Protein AF-A0A1H4HFN2-F1 (afdb_monomer_lite)

Radius of gyration: 15.19 Å; chains: 1; bounding box: 33×20×46 Å

Structure (mmCIF, N/CA/C/O backbone):
data_AF-A0A1H4HFN2-F1
#
_entry.id   AF-A0A1H4HFN2-F1
#
loop_
_atom_site.group_PDB
_atom_site.id
_atom_site.type_symbol
_atom_site.label_atom_id
_atom_site.label_alt_id
_atom_site.label_comp_id
_atom_site.label_asym_id
_atom_site.label_entity_id
_atom_site.label_seq_id
_atom_site.pdbx_PDB_ins_code
_atom_site.Cartn_x
_atom_site.Cartn_y
_atom_site.Cartn_z
_atom_site.occupancy
_atom_site.B_iso_or_equiv
_atom_site.auth_seq_id
_atom_site.auth_comp_id
_atom_site.auth_asym_id
_atom_site.auth_atom_id
_atom_site.pdbx_PDB_model_num
ATOM 1 N N . MET A 1 1 ? -3.603 -3.877 -25.545 1.00 45.44 1 MET A N 1
ATOM 2 C CA . MET A 1 1 ? -2.775 -3.169 -24.548 1.00 45.44 1 MET A CA 1
ATOM 3 C C . MET A 1 1 ? -3.720 -2.680 -23.476 1.00 45.44 1 MET A C 1
ATOM 5 O O . MET A 1 1 ? -4.362 -1.657 -23.651 1.00 45.44 1 MET A O 1
ATOM 9 N N . SER A 1 2 ? -3.946 -3.547 -22.494 1.00 49.50 2 SER A N 1
ATOM 10 C CA . SER A 1 2 ? -5.093 -3.489 -21.595 1.00 49.50 2 SER A CA 1
ATOM 11 C C . SER A 1 2 ? -4.981 -2.334 -20.610 1.00 49.50 2 SER A C 1
ATOM 13 O O . SER A 1 2 ? -4.007 -2.230 -19.867 1.00 49.50 2 SER A O 1
ATOM 15 N N . GLU A 1 3 ? -6.013 -1.496 -20.619 1.00 52.62 3 GLU A N 1
ATOM 16 C CA . GLU A 1 3 ? -6.337 -0.542 -19.570 1.00 52.62 3 GLU A CA 1
ATOM 17 C C . GLU A 1 3 ? -6.275 -1.195 -18.189 1.00 52.62 3 GLU A C 1
ATOM 19 O O . GLU A 1 3 ? -6.866 -2.248 -17.940 1.00 52.62 3 GLU A O 1
ATOM 24 N N . LYS A 1 4 ? -5.641 -0.495 -17.252 1.00 47.69 4 LYS A N 1
ATOM 25 C CA . LYS A 1 4 ? -6.083 -0.527 -15.864 1.00 47.69 4 LYS A CA 1
ATOM 26 C C . LYS A 1 4 ? -6.167 0.903 -15.358 1.00 47.69 4 LYS A C 1
ATOM 28 O O . LYS A 1 4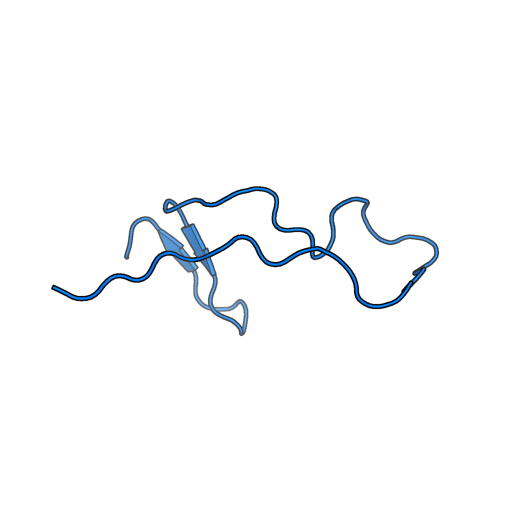 ? -5.306 1.383 -14.628 1.00 47.69 4 LYS A O 1
ATOM 33 N N . THR A 1 5 ? -7.230 1.579 -15.782 1.00 53.53 5 THR A N 1
ATOM 34 C CA . THR A 1 5 ? -7.770 2.754 -15.101 1.00 53.53 5 THR A CA 1
ATOM 35 C C . THR A 1 5 ? -8.107 2.329 -13.674 1.00 53.53 5 THR A C 1
ATOM 37 O O . THR A 1 5 ? -9.115 1.668 -13.430 1.00 53.53 5 THR A O 1
ATOM 40 N N . GLN A 1 6 ? -7.228 2.632 -12.720 1.00 53.03 6 GLN A N 1
ATOM 41 C CA . GLN A 1 6 ? -7.540 2.447 -11.310 1.00 53.03 6 GLN A CA 1
ATOM 42 C C . GLN A 1 6 ? -8.349 3.659 -10.854 1.00 53.03 6 GLN A C 1
ATOM 44 O O . GLN A 1 6 ? -7.809 4.710 -10.516 1.00 53.03 6 GLN A O 1
ATOM 49 N N . ALA A 1 7 ? -9.666 3.482 -10.902 1.00 46.88 7 ALA A N 1
ATOM 50 C CA . ALA A 1 7 ? -10.649 4.374 -10.325 1.00 46.88 7 ALA A CA 1
ATOM 51 C C . ALA A 1 7 ? -10.377 4.595 -8.829 1.00 46.88 7 ALA A C 1
ATOM 53 O O . ALA A 1 7 ? -10.101 3.652 -8.081 1.00 46.88 7 ALA A O 1
ATOM 54 N N . ALA A 1 8 ? -10.493 5.854 -8.409 1.00 53.03 8 ALA A N 1
ATOM 55 C CA . ALA A 1 8 ? -10.660 6.220 -7.015 1.00 53.03 8 ALA A CA 1
ATOM 56 C C . ALA A 1 8 ? -11.918 5.523 -6.478 1.00 53.03 8 ALA A C 1
ATOM 58 O O . ALA A 1 8 ? -13.018 5.748 -6.983 1.00 53.03 8 ALA A O 1
ATOM 59 N N . VAL A 1 9 ? -11.749 4.654 -5.482 1.00 51.81 9 VAL A N 1
ATOM 60 C CA . VAL A 1 9 ? -12.872 4.077 -4.740 1.00 51.81 9 VAL A CA 1
ATOM 61 C C . VAL A 1 9 ? -13.206 4.994 -3.560 1.00 51.81 9 VAL A C 1
ATOM 63 O O . VAL A 1 9 ? -12.288 5.465 -2.883 1.00 51.81 9 VAL A O 1
ATOM 66 N N . PRO A 1 10 ? -14.496 5.301 -3.343 1.00 52.66 10 PRO A N 1
ATOM 67 C CA . PRO A 1 10 ? -14.929 6.267 -2.351 1.00 52.66 10 PRO A CA 1
ATOM 68 C C . PRO A 1 10 ? -14.699 5.721 -0.942 1.00 52.66 10 PRO A C 1
ATOM 70 O O . PRO A 1 10 ? -14.840 4.529 -0.670 1.00 52.66 10 PRO A O 1
ATOM 73 N N . ALA A 1 11 ? -14.329 6.630 -0.048 1.00 58.84 11 ALA A N 1
ATOM 74 C CA . ALA A 1 11 ? -14.252 6.383 1.375 1.00 58.84 11 ALA A CA 1
AT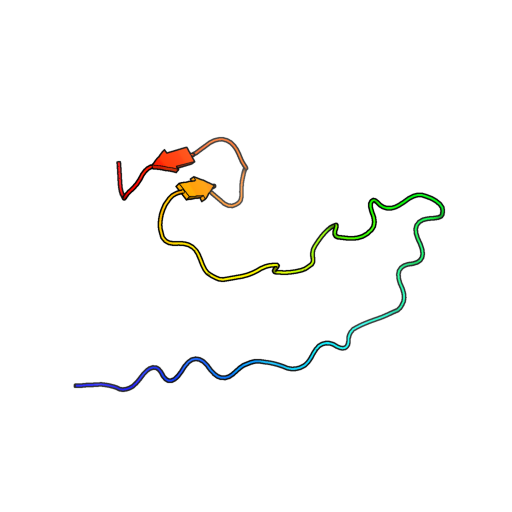OM 75 C C . ALA A 1 11 ? -15.661 6.169 1.935 1.00 58.84 11 ALA A C 1
ATOM 77 O O . ALA A 1 11 ? -16.426 7.122 2.006 1.00 58.84 11 ALA A O 1
ATOM 78 N N . GLU A 1 12 ? -15.978 4.949 2.364 1.00 57.94 12 GLU A N 1
ATOM 79 C CA . GLU A 1 12 ? -16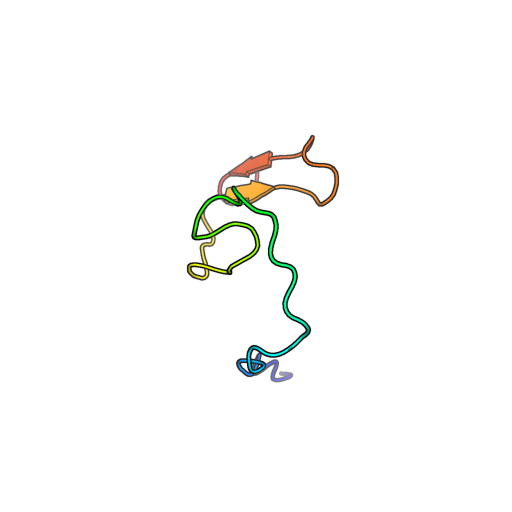.922 4.710 3.459 1.00 57.94 12 GLU A CA 1
ATOM 80 C C . GLU A 1 12 ? -16.867 3.248 3.919 1.00 57.94 12 GLU A C 1
ATOM 82 O O . GLU A 1 12 ? -17.354 2.340 3.252 1.00 57.94 12 GLU A O 1
ATOM 87 N N . SER A 1 13 ? -16.305 3.013 5.105 1.00 51.22 13 SER A N 1
ATOM 88 C CA . SER A 1 13 ? -16.712 1.878 5.933 1.00 51.22 13 SER A CA 1
ATOM 89 C C . SER A 1 13 ? -16.398 2.159 7.398 1.00 51.22 13 SER A C 1
ATOM 91 O O . SER A 1 13 ? -15.258 2.022 7.835 1.00 51.22 13 SER A O 1
ATOM 93 N N . GLY A 1 14 ? -17.448 2.519 8.138 1.00 56.84 14 GLY A N 1
ATOM 94 C CA . GLY A 1 14 ? -17.592 2.218 9.559 1.00 56.84 14 GLY A CA 1
ATOM 95 C C . GLY A 1 14 ? -16.736 3.048 10.508 1.00 56.84 14 GLY A C 1
ATOM 96 O O . GLY A 1 14 ? -15.526 2.886 10.603 1.00 56.84 14 GLY A O 1
ATOM 97 N N . ALA A 1 15 ? -17.405 3.885 11.296 1.00 58.69 15 ALA A N 1
ATOM 98 C CA . ALA A 1 15 ? -16.830 4.626 12.407 1.00 58.69 15 ALA A CA 1
ATOM 99 C C . ALA A 1 15 ? -16.148 3.700 13.437 1.00 58.69 15 ALA A C 1
ATOM 101 O O . ALA A 1 15 ? -16.748 3.303 14.434 1.00 58.69 15 ALA A O 1
ATOM 102 N N . PHE A 1 16 ? -14.863 3.410 13.247 1.00 62.72 16 PHE A N 1
ATOM 103 C CA . PHE A 1 16 ? -13.985 3.049 14.348 1.00 62.72 16 PHE A CA 1
ATOM 104 C C . PHE A 1 16 ? -13.530 4.363 14.975 1.00 62.72 16 PHE A C 1
ATOM 106 O O . PHE A 1 16 ? -12.802 5.142 14.362 1.00 62.72 16 PHE A O 1
ATOM 113 N N . LYS A 1 17 ? -13.970 4.630 16.207 1.00 61.75 17 LYS A N 1
ATOM 114 C CA . LYS A 1 17 ? -13.502 5.771 17.002 1.00 61.75 17 LYS A CA 1
ATOM 115 C C . LYS A 1 17 ? -12.561 5.262 18.100 1.00 61.75 17 LYS A C 1
ATOM 117 O O . LYS A 1 17 ? -12.976 5.228 19.264 1.00 61.75 17 LYS A O 1
ATOM 122 N N . PRO A 1 18 ? -11.309 4.852 17.790 1.00 65.62 18 PRO A N 1
ATOM 123 C CA . PRO A 1 18 ? -10.299 4.703 18.822 1.00 65.62 18 PRO A CA 1
ATOM 124 C C . PRO A 1 18 ? -10.129 6.076 19.456 1.00 65.62 18 PRO A C 1
ATOM 126 O O . PRO A 1 18 ? -9.700 7.039 18.818 1.00 65.62 18 PRO A O 1
ATOM 129 N N . LYS A 1 19 ? -10.529 6.204 20.717 1.00 65.00 19 LYS A N 1
ATOM 130 C CA . LYS A 1 19 ? -10.278 7.418 21.485 1.00 65.00 19 LYS A CA 1
ATOM 131 C C . LYS A 1 19 ? -8.753 7.479 21.655 1.00 65.00 19 LYS A C 1
ATOM 133 O O . LYS A 1 19 ? -8.228 6.780 22.513 1.00 65.00 19 LYS A O 1
ATOM 138 N N . LYS A 1 20 ? -8.088 8.273 20.798 1.00 65.69 20 LYS A N 1
ATOM 139 C CA . LYS A 1 20 ? -6.629 8.394 20.546 1.00 65.69 20 LYS A CA 1
ATOM 140 C C . LYS A 1 20 ? -6.061 7.578 19.365 1.00 65.69 20 LYS A C 1
ATOM 142 O O . LYS A 1 20 ? -4.986 7.000 19.488 1.00 65.69 20 LYS A O 1
ATOM 147 N N . SER A 1 21 ? -6.714 7.551 18.2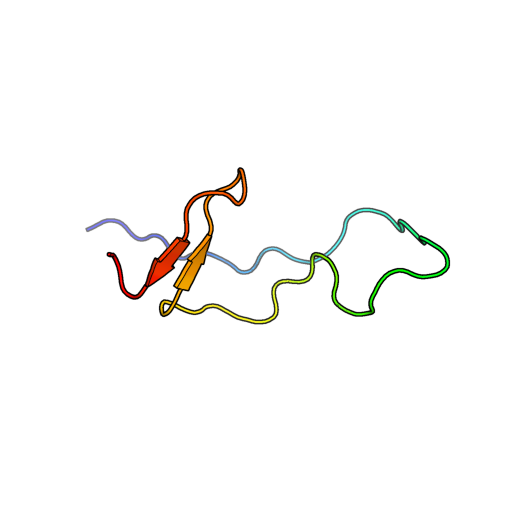02 1.00 69.25 21 SER A N 1
ATOM 148 C CA . SER A 1 21 ? -5.991 7.244 16.956 1.00 69.25 21 SER A CA 1
ATOM 149 C C . SER A 1 21 ? -5.221 8.466 16.459 1.00 69.25 21 SER A C 1
ATOM 151 O O . SER A 1 21 ? -5.679 9.601 16.592 1.00 69.25 21 SER A O 1
ATOM 153 N N . VAL A 1 22 ? -4.059 8.237 15.854 1.00 78.00 22 VAL A N 1
ATOM 154 C CA . VAL A 1 22 ? -3.348 9.276 15.100 1.00 78.00 22 VAL A CA 1
ATOM 155 C C . VAL A 1 22 ? -4.236 9.703 13.929 1.00 78.00 22 VAL A C 1
ATOM 157 O O . VAL A 1 22 ? -4.836 8.851 13.274 1.00 78.00 22 VAL A O 1
ATOM 160 N N . ALA A 1 23 ? -4.328 11.011 13.677 1.00 76.81 23 ALA A N 1
ATOM 161 C CA . ALA A 1 23 ? -5.315 11.628 12.783 1.00 76.81 23 ALA A CA 1
ATOM 162 C C . ALA A 1 23 ? -5.361 11.064 11.345 1.00 76.81 23 ALA A C 1
ATOM 164 O O . ALA A 1 23 ? -6.365 11.238 10.666 1.00 76.81 23 ALA A O 1
ATOM 165 N N . LEU A 1 24 ? -4.303 10.386 10.887 1.00 81.56 24 LEU A N 1
ATOM 166 C CA . LEU A 1 24 ? -4.152 9.874 9.518 1.00 81.56 24 LEU A CA 1
ATOM 167 C C . LEU A 1 24 ? -3.880 8.361 9.457 1.00 81.56 24 LEU A C 1
ATOM 169 O O . LEU A 1 24 ? -3.462 7.840 8.424 1.00 81.56 24 LEU A O 1
ATOM 173 N N . SER A 1 25 ? -4.086 7.637 10.558 1.00 79.88 25 SER A N 1
ATOM 174 C CA . SER A 1 25 ? -3.852 6.192 10.588 1.00 79.88 25 SER A CA 1
ATOM 175 C C . SER A 1 25 ? -4.782 5.468 9.610 1.00 79.88 25 SER A C 1
ATOM 177 O O . SER A 1 25 ? -5.999 5.517 9.764 1.00 79.88 25 SER A O 1
ATOM 179 N N . GLY A 1 26 ? -4.208 4.764 8.633 1.00 82.19 26 GLY A N 1
ATOM 180 C CA . GLY A 1 26 ? -4.957 3.994 7.632 1.00 82.19 26 GLY A CA 1
ATOM 181 C C . GLY A 1 26 ? -5.500 4.812 6.456 1.00 82.19 26 GLY A C 1
ATOM 182 O O . GLY A 1 26 ? -6.156 4.244 5.589 1.00 82.19 26 GLY A O 1
ATOM 183 N N . VAL A 1 27 ? -5.218 6.118 6.394 1.00 84.38 27 VAL A N 1
ATOM 184 C CA . VAL A 1 27 ? -5.620 6.975 5.271 1.00 84.38 27 VAL A CA 1
ATOM 185 C C . VAL A 1 27 ? -4.505 7.014 4.227 1.00 84.38 27 VAL A C 1
ATOM 187 O O . VAL A 1 27 ? -3.360 7.341 4.539 1.00 84.38 27 VAL A O 1
ATOM 190 N N . THR A 1 28 ? -4.832 6.712 2.968 1.00 84.38 28 THR A N 1
ATOM 191 C CA . THR A 1 28 ? -3.899 6.886 1.848 1.00 84.38 28 THR A CA 1
ATOM 192 C C . THR A 1 28 ? -3.671 8.377 1.596 1.00 84.38 28 THR A C 1
ATOM 194 O O . THR A 1 28 ? -4.550 9.064 1.089 1.00 84.38 28 THR A O 1
ATOM 197 N N . ALA A 1 29 ? -2.486 8.885 1.944 1.00 84.56 29 ALA A N 1
ATOM 198 C CA . ALA A 1 29 ? -2.131 10.298 1.767 1.00 84.56 29 ALA A CA 1
ATOM 199 C C . ALA A 1 29 ? -1.752 10.668 0.316 1.00 84.56 29 ALA A C 1
ATOM 201 O O . ALA A 1 29 ? -1.784 11.838 -0.053 1.00 84.56 29 ALA A O 1
ATOM 202 N N . GLY A 1 30 ? -1.385 9.685 -0.509 1.00 87.25 30 GLY A N 1
ATOM 203 C CA . GLY A 1 30 ? -1.008 9.872 -1.910 1.00 87.25 30 GLY A CA 1
ATOM 204 C C . GLY A 1 30 ? -0.277 8.652 -2.473 1.00 87.25 30 GLY A C 1
ATOM 205 O O . GLY A 1 30 ? 0.130 7.764 -1.723 1.00 87.25 30 GLY A O 1
ATOM 206 N N . ASN A 1 31 ? -0.094 8.616 -3.794 1.00 88.3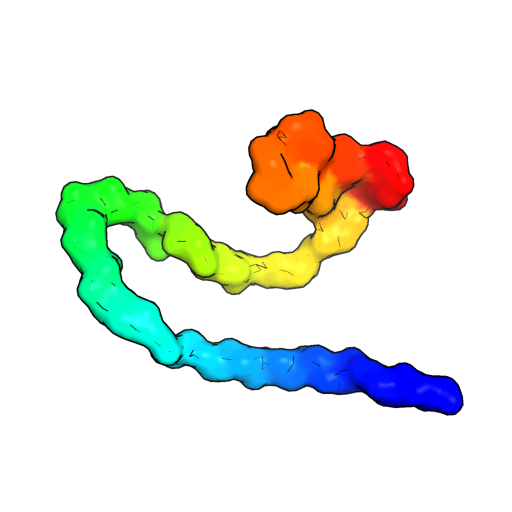1 31 ASN A N 1
ATOM 207 C CA . ASN A 1 31 ? 0.662 7.560 -4.469 1.00 88.31 31 ASN A CA 1
ATOM 208 C C . ASN A 1 31 ? 2.134 7.964 -4.586 1.00 88.31 31 ASN A C 1
ATOM 210 O O . ASN A 1 31 ? 2.447 9.018 -5.138 1.00 88.31 31 ASN A O 1
ATOM 214 N N . THR A 1 32 ? 3.045 7.115 -4.107 1.00 85.69 32 THR A N 1
ATOM 215 C CA . THR A 1 32 ? 4.492 7.320 -4.260 1.00 85.69 32 THR A CA 1
ATOM 216 C C . THR A 1 32 ? 5.156 6.049 -4.781 1.00 85.69 32 THR A C 1
ATOM 218 O O . THR A 1 32 ? 4.748 4.944 -4.437 1.00 85.69 32 THR A O 1
ATOM 221 N N . ALA A 1 33 ? 6.173 6.213 -5.630 1.00 86.94 33 ALA A N 1
ATOM 222 C CA . ALA A 1 33 ? 6.980 5.117 -6.183 1.00 86.94 33 ALA A CA 1
ATOM 223 C C . ALA A 1 33 ? 8.403 5.078 -5.589 1.00 86.94 33 ALA A C 1
ATOM 225 O O . ALA A 1 33 ? 9.310 4.478 -6.159 1.00 86.94 33 ALA A O 1
ATOM 226 N N . LEU A 1 34 ? 8.621 5.782 -4.473 1.00 89.56 34 LEU A N 1
ATOM 227 C CA . LEU A 1 34 ? 9.937 5.903 -3.846 1.00 89.56 34 LEU A CA 1
ATOM 228 C C . LEU A 1 34 ? 10.235 4.712 -2.948 1.00 89.56 34 LEU A C 1
ATOM 230 O O . LEU A 1 34 ? 11.312 4.136 -3.045 1.00 89.56 34 LEU A O 1
ATOM 234 N N . CYS A 1 35 ? 9.276 4.351 -2.101 1.00 90.50 35 CYS A N 1
ATOM 235 C CA . CYS A 1 35 ? 9.430 3.287 -1.128 1.00 90.50 35 CYS A CA 1
ATOM 236 C C . CYS A 1 35 ? 8.167 2.432 -1.094 1.00 90.50 35 CYS A C 1
ATOM 238 O O . CYS A 1 35 ? 7.061 2.975 -1.118 1.00 90.50 35 CYS A O 1
ATOM 240 N N . THR A 1 36 ? 8.317 1.119 -0.960 1.00 88.88 36 THR A N 1
ATOM 241 C CA . THR A 1 36 ? 7.195 0.217 -0.676 1.00 88.88 36 THR A CA 1
ATOM 242 C C . THR A 1 36 ? 7.561 -0.712 0.464 1.00 88.88 36 THR A C 1
ATOM 244 O O . THR A 1 36 ? 8.636 -1.301 0.450 1.00 88.88 36 THR A O 1
ATOM 247 N N . VAL A 1 37 ? 6.661 -0.853 1.436 1.00 89.94 37 VAL A N 1
ATOM 248 C CA . VAL A 1 37 ? 6.819 -1.801 2.543 1.00 89.94 37 VAL A CA 1
ATOM 249 C C . VAL A 1 37 ? 5.910 -3.004 2.292 1.00 89.94 37 VAL A C 1
ATOM 251 O O . VAL A 1 37 ? 4.741 -2.835 1.933 1.00 89.94 37 VAL A O 1
ATOM 254 N N . GLY A 1 38 ? 6.432 -4.218 2.465 1.00 86.62 38 GLY A N 1
ATOM 255 C CA . GLY A 1 38 ? 5.661 -5.455 2.366 1.00 86.62 38 GLY A CA 1
ATOM 256 C C . GLY A 1 38 ? 4.554 -5.539 3.424 1.00 86.62 38 GLY A C 1
ATOM 257 O O . GLY A 1 38 ? 4.632 -4.926 4.485 1.00 86.62 38 GLY A O 1
ATOM 258 N N . LYS A 1 39 ? 3.513 -6.345 3.172 1.00 86.50 39 LYS A N 1
ATOM 259 C CA . LYS A 1 39 ? 2.338 -6.472 4.067 1.00 86.50 39 LYS A CA 1
ATOM 260 C C . LYS A 1 39 ? 2.687 -6.862 5.510 1.00 86.50 39 LYS A C 1
ATOM 262 O O . LYS A 1 39 ? 1.947 -6.525 6.424 1.00 86.50 39 LYS A O 1
ATOM 267 N N . THR A 1 40 ? 3.786 -7.588 5.702 1.00 91.88 40 THR A N 1
ATOM 268 C CA . THR A 1 40 ? 4.292 -8.025 7.011 1.00 91.88 40 THR A CA 1
ATOM 269 C C . THR A 1 40 ? 5.208 -6.997 7.683 1.00 91.88 40 THR A C 1
ATOM 271 O O . THR A 1 40 ? 5.572 -7.188 8.837 1.00 91.88 40 THR A O 1
ATOM 274 N N . GLY A 1 41 ? 5.593 -5.919 6.991 1.00 87.62 41 GLY A N 1
ATOM 275 C CA . GLY A 1 41 ? 6.409 -4.830 7.537 1.00 87.62 41 GLY A CA 1
ATOM 276 C C . GLY A 1 41 ? 7.920 -5.076 7.568 1.00 87.62 41 GLY A C 1
ATOM 277 O O . GLY A 1 41 ? 8.667 -4.140 7.823 1.00 87.62 41 GLY A O 1
ATOM 278 N N . ASN A 1 42 ? 8.380 -6.304 7.311 1.00 91.75 42 ASN A N 1
ATOM 279 C CA . ASN A 1 42 ? 9.805 -6.653 7.388 1.00 91.75 42 ASN A CA 1
ATOM 280 C C . ASN A 1 42 ? 10.598 -6.282 6.126 1.00 91.75 42 ASN A C 1
ATOM 282 O O . ASN A 1 42 ? 11.817 -6.171 6.156 1.00 91.75 42 ASN A O 1
ATOM 286 N N . ASP A 1 43 ? 9.898 -6.135 5.011 1.00 87.81 43 ASP A N 1
ATOM 287 C CA . ASP A 1 43 ? 10.489 -5.917 3.704 1.00 87.81 43 ASP A CA 1
ATOM 288 C C . ASP A 1 43 ? 10.264 -4.462 3.278 1.00 87.81 43 ASP A C 1
ATOM 290 O O . ASP A 1 43 ? 9.128 -3.980 3.308 1.00 87.81 43 ASP A O 1
ATOM 294 N N . LEU A 1 44 ? 11.345 -3.758 2.940 1.00 92.38 44 LEU A N 1
ATOM 295 C CA . LEU A 1 44 ? 11.342 -2.366 2.498 1.00 92.38 44 LEU A CA 1
ATOM 296 C C . LEU A 1 44 ? 12.116 -2.279 1.190 1.00 92.38 44 LEU A C 1
ATOM 298 O O . LEU A 1 44 ? 13.320 -2.506 1.178 1.00 92.38 44 LEU A O 1
ATOM 302 N N . HIS A 1 45 ? 11.431 -1.859 0.134 1.00 91.19 45 HIS A N 1
ATOM 303 C CA . HIS A 1 45 ? 12.049 -1.597 -1.154 1.00 91.19 45 HIS A CA 1
ATOM 304 C C . HIS A 1 45 ? 12.216 -0.099 -1.372 1.00 91.19 45 HIS A C 1
ATOM 306 O O . HIS A 1 45 ? 11.256 0.657 -1.181 1.00 91.19 45 HIS A O 1
ATOM 312 N N . TYR A 1 46 ? 13.385 0.328 -1.841 1.00 93.81 46 TYR A N 1
ATOM 313 C CA . TYR A 1 46 ? 13.646 1.701 -2.266 1.00 93.81 46 TYR A CA 1
ATOM 314 C C . TYR A 1 46 ? 13.872 1.744 -3.774 1.00 93.81 46 TYR A C 1
ATOM 316 O O . TYR A 1 46 ? 14.840 1.198 -4.299 1.00 93.81 46 TYR A O 1
ATOM 324 N N . ARG A 1 47 ? 12.959 2.405 -4.491 1.00 88.69 47 ARG A N 1
ATOM 325 C CA . ARG A 1 47 ? 12.971 2.524 -5.958 1.00 88.69 47 ARG A CA 1
ATOM 326 C C . ARG A 1 47 ? 13.107 1.173 -6.685 1.00 88.69 47 ARG A C 1
ATOM 328 O O . ARG A 1 47 ? 13.607 1.137 -7.805 1.00 88.69 47 ARG A O 1
ATOM 335 N N . GLY A 1 48 ? 12.639 0.091 -6.059 1.00 84.12 48 GLY A N 1
ATOM 336 C CA . GLY A 1 48 ? 12.624 -1.259 -6.628 1.00 84.12 48 GLY A CA 1
ATOM 337 C C . GLY A 1 48 ? 13.763 -2.191 -6.202 1.00 84.12 48 GLY A C 1
ATOM 338 O O . GLY A 1 48 ? 13.820 -3.291 -6.742 1.00 84.12 48 GLY A O 1
ATOM 339 N N . TYR A 1 49 ? 14.625 -1.781 -5.263 1.00 80.62 49 TYR A N 1
ATOM 340 C CA . TYR 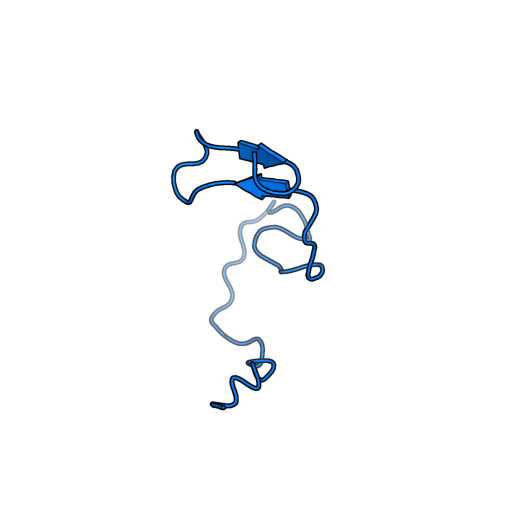A 1 49 ? 15.655 -2.630 -4.644 1.00 80.62 49 TYR A CA 1
ATOM 341 C C . TYR A 1 49 ? 15.362 -2.888 -3.177 1.00 80.62 49 TYR A C 1
ATOM 343 O O . TYR A 1 49 ? 14.864 -1.937 -2.529 1.00 80.62 49 TYR A O 1
#

Foldseek 3Di:
DDDDPPDDDDDDDDDPCPVDDDPCVPPDPDDDQQWDADPVRPDIDGNHD

Organism: NCBI:txid83784

pLDDT: mean 73.5, std 15.96, range [45.44, 93.81]

Secondary structure (DSSP, 8-state):
------PPPP--------TT--TTTT------SSEEE-TTSS-EEETT-

Sequence (49 aa):
MSEKTQAAVPAESGAFKPKKSVALSGVTAGNTALCTVGKTGNDLHYRGY